Protein AF-A0A8B9S0R3-F1 (afdb_monomer)

InterPro domains:
  IPR017892 Protein kinase, C-terminal [PF00433] (10-46)

Radius of gyration: 18.56 Å; Cα contacts (8 Å, |Δi|>4): 4; chains: 1; bounding box: 44×29×36 Å

Foldseek 3Di:
DDDDDDDPPDCVVPDPVVV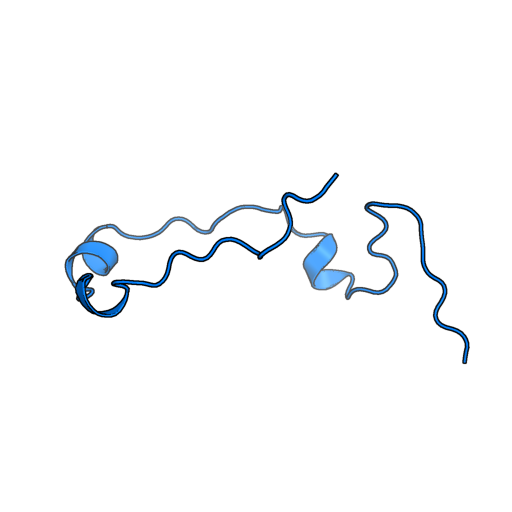VDDPDDDDDDVVVVVPDDCVVCVPVDDDDPDPDD

Organism: NCBI:txid211598

Secondary structure (DSSP, 8-state):
----PPPTT--TTS-HHHHSS--PPPP--HHHHHHS-GGGGTT-----S----

pLDDT: mean 84.64, std 13.9, range [47.88, 97.62]

Solvent-accessible surface area (backbone atoms only — not comparable to full-atom values): 4037 Å² total; per-residue (Å²): 135,85,85,82,85,66,65,94,89,64,59,87,91,51,66,64,79,72,72,69,51,79,99,68,81,80,87,76,62,66,70,60,60,73,70,52,71,68,74,81,56,67,81,67,83,81,76,80,94,76,87,71,134

Structure (mmCIF, N/CA/C/O backbone):
data_AF-A0A8B9S0R3-F1
#
_entry.id   AF-A0A8B9S0R3-F1
#
loop_
_atom_site.group_PDB
_atom_site.id
_atom_site.type_symbol
_atom_site.label_atom_id
_atom_site.label_alt_id
_atom_site.label_comp_id
_atom_site.label_asym_id
_atom_site.label_entity_id
_atom_site.label_seq_id
_atom_site.pdbx_PDB_ins_code
_atom_site.Cartn_x
_atom_site.Cartn_y
_atom_site.Cartn_z
_atom_site.occupancy
_atom_site.B_iso_or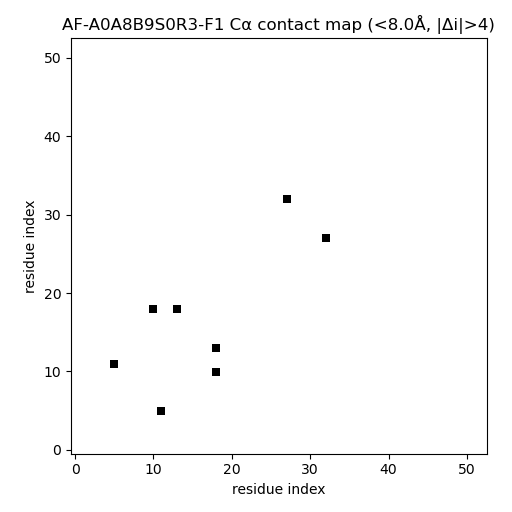_equiv
_atom_site.auth_seq_id
_atom_site.auth_comp_id
_atom_site.auth_asym_id
_atom_site.auth_atom_id
_atom_site.pdbx_PDB_model_num
ATOM 1 N N . SER A 1 1 ? 28.953 -10.941 -17.105 1.00 47.88 1 SER A N 1
ATOM 2 C CA . SER A 1 1 ? 27.878 -10.281 -17.868 1.00 47.88 1 SER A CA 1
ATOM 3 C C . SER A 1 1 ? 27.648 -8.910 -17.271 1.00 47.88 1 SER A C 1
ATOM 5 O O . SER A 1 1 ? 27.403 -8.836 -16.076 1.00 47.88 1 SER A O 1
ATOM 7 N N . PHE A 1 2 ? 27.823 -7.839 -18.043 1.00 59.78 2 PHE A N 1
ATOM 8 C CA . PHE A 1 2 ? 27.613 -6.470 -17.563 1.00 59.78 2 PHE A CA 1
ATOM 9 C C . PHE A 1 2 ? 26.113 -6.157 -17.596 1.00 59.78 2 PHE A C 1
ATOM 11 O O . PHE A 1 2 ? 25.490 -6.324 -18.643 1.00 59.78 2 PHE A O 1
ATOM 18 N N . GLN A 1 3 ? 25.524 -5.745 -16.471 1.00 59.47 3 GLN A N 1
ATOM 19 C CA . GLN A 1 3 ? 24.156 -5.222 -16.472 1.00 59.47 3 GLN A CA 1
ATOM 20 C C . GLN A 1 3 ? 24.154 -3.865 -17.177 1.00 59.47 3 GLN A C 1
ATOM 22 O O . GLN A 1 3 ? 24.873 -2.945 -16.788 1.00 59.47 3 GLN A O 1
ATOM 27 N N . LYS A 1 4 ? 23.367 -3.758 -18.247 1.00 68.06 4 LYS A N 1
ATOM 28 C CA . LYS A 1 4 ? 23.152 -2.510 -18.972 1.00 68.06 4 LYS A CA 1
ATOM 29 C C . LYS A 1 4 ? 22.098 -1.704 -18.213 1.00 68.06 4 LYS A C 1
ATOM 31 O O . LYS A 1 4 ? 20.929 -2.083 -18.191 1.00 68.06 4 LYS A O 1
ATOM 36 N N . VAL A 1 5 ? 22.522 -0.614 -17.579 1.00 64.31 5 VAL A N 1
ATOM 37 C CA . VAL A 1 5 ? 21.605 0.365 -16.986 1.00 64.31 5 VAL A CA 1
ATOM 38 C C . VAL A 1 5 ? 21.045 1.215 -18.122 1.00 64.31 5 VAL A C 1
ATOM 40 O O . VAL A 1 5 ? 21.799 1.798 -18.901 1.00 64.31 5 VAL A O 1
ATOM 43 N N . GLN A 1 6 ? 19.726 1.198 -18.260 1.00 65.00 6 GLN A N 1
ATOM 44 C CA . GLN A 1 6 ? 18.981 1.894 -19.304 1.00 65.00 6 GLN A CA 1
ATOM 45 C C . GLN A 1 6 ? 18.441 3.238 -18.761 1.00 65.00 6 GLN A C 1
ATOM 47 O O . GLN A 1 6 ? 18.408 3.424 -17.541 1.00 65.00 6 GLN A O 1
ATOM 52 N N . PRO A 1 7 ? 18.064 4.198 -19.629 1.00 62.81 7 PRO A N 1
ATOM 53 C CA . PRO A 1 7 ? 17.525 5.500 -19.218 1.00 62.81 7 PRO A CA 1
ATOM 54 C C . PRO A 1 7 ? 16.277 5.401 -18.323 1.00 62.81 7 PRO A C 1
ATOM 56 O O . PRO A 1 7 ? 15.585 4.386 -18.301 1.00 62.81 7 PRO A O 1
ATOM 59 N N . PHE A 1 8 ? 15.989 6.479 -17.583 1.00 65.50 8 PHE A N 1
ATOM 60 C CA . PHE A 1 8 ? 14.875 6.544 -16.631 1.00 65.50 8 PHE A CA 1
ATOM 61 C C . PHE A 1 8 ? 13.543 6.160 -17.294 1.00 65.50 8 PHE A C 1
ATOM 63 O O . PHE A 1 8 ? 13.144 6.766 -18.287 1.00 65.50 8 PHE A O 1
ATOM 70 N N . GLY A 1 9 ? 12.868 5.153 -16.736 1.00 65.94 9 GLY A N 1
ATOM 71 C CA . GLY A 1 9 ? 11.604 4.625 -17.255 1.00 65.94 9 GLY A CA 1
ATOM 72 C C . GLY A 1 9 ? 11.742 3.466 -18.246 1.00 65.94 9 GLY A C 1
ATOM 73 O O . GLY A 1 9 ? 10.726 2.905 -18.645 1.00 65.94 9 GLY A O 1
ATOM 74 N N . ASP A 1 10 ? 12.960 3.066 -18.623 1.00 76.88 10 ASP A N 1
ATOM 75 C CA . ASP A 1 10 ? 13.156 1.840 -19.392 1.00 76.88 10 ASP A CA 1
ATOM 76 C C . ASP A 1 10 ? 13.054 0.608 -18.478 1.00 76.88 10 ASP A C 1
ATOM 78 O O . ASP A 1 10 ? 13.836 0.416 -17.542 1.00 76.88 10 ASP A O 1
ATOM 82 N N . VAL A 1 11 ? 12.081 -0.245 -18.787 1.00 80.94 11 VAL A N 1
ATOM 83 C CA . VAL A 1 11 ? 11.756 -1.464 -18.047 1.00 80.94 11 VAL A CA 1
ATOM 84 C C . VAL A 1 11 ? 12.234 -2.743 -18.742 1.00 80.94 11 VAL A C 1
ATOM 86 O O . VAL A 1 11 ? 11.855 -3.838 -18.349 1.00 80.94 11 VAL A O 1
ATOM 89 N N . ASN A 1 12 ? 13.111 -2.647 -19.743 1.00 82.81 12 ASN A N 1
ATOM 90 C CA . ASN A 1 12 ? 13.600 -3.785 -20.535 1.00 82.81 12 ASN A CA 1
ATOM 91 C C . ASN A 1 12 ? 14.325 -4.881 -19.725 1.00 82.81 12 ASN A C 1
ATOM 93 O O . ASN A 1 12 ? 14.540 -5.975 -20.242 1.00 82.81 12 ASN A O 1
ATOM 97 N N . ASN A 1 13 ? 14.727 -4.593 -18.483 1.00 83.62 13 ASN A N 1
ATOM 98 C CA . ASN A 1 13 ? 15.318 -5.571 -17.562 1.00 83.62 13 ASN A CA 1
ATOM 99 C C . ASN A 1 13 ? 14.273 -6.274 -16.666 1.00 83.62 13 ASN A C 1
ATOM 101 O O . ASN A 1 13 ? 14.649 -7.130 -15.866 1.00 83.62 13 ASN A O 1
ATOM 105 N N . PHE A 1 14 ? 12.996 -5.904 -16.769 1.00 85.38 14 PHE A N 1
ATOM 106 C CA . PHE A 1 14 ? 11.874 -6.488 -16.035 1.00 85.38 14 PHE A CA 1
ATOM 107 C C . PHE A 1 14 ? 11.068 -7.419 -16.945 1.00 85.38 14 PHE A C 1
ATOM 109 O O . PHE A 1 14 ? 11.138 -7.327 -18.172 1.00 85.38 14 PHE A O 1
ATOM 116 N N . ASP A 1 15 ? 10.301 -8.325 -16.340 1.00 89.88 15 ASP A N 1
ATOM 117 C CA . ASP A 1 15 ? 9.419 -9.219 -17.087 1.00 89.88 15 ASP A CA 1
ATOM 118 C C . ASP A 1 15 ? 8.362 -8.411 -17.864 1.00 89.88 15 ASP A C 1
ATOM 120 O O . ASP A 1 15 ? 7.766 -7.454 -17.352 1.00 89.88 15 ASP A O 1
ATOM 124 N N . GLN A 1 16 ? 8.151 -8.780 -19.126 1.00 89.56 16 GLN A N 1
ATOM 125 C CA . GLN A 1 16 ? 7.213 -8.080 -19.995 1.00 89.56 16 GLN A CA 1
ATOM 126 C C . GLN A 1 16 ? 5.761 -8.320 -19.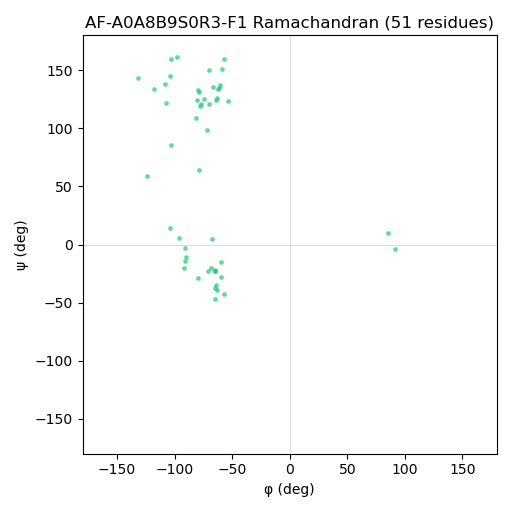592 1.00 89.56 16 GLN A C 1
ATOM 128 O O . GLN A 1 16 ? 4.922 -7.471 -19.888 1.00 89.56 16 GLN A O 1
ATOM 133 N N . ASP A 1 17 ? 5.470 -9.412 -18.887 1.00 92.31 17 ASP A N 1
ATOM 134 C CA . ASP A 1 17 ? 4.117 -9.698 -18.416 1.00 92.31 17 ASP A CA 1
ATOM 135 C C . ASP A 1 17 ? 3.642 -8.617 -17.427 1.00 92.31 17 ASP A C 1
ATOM 137 O O . ASP A 1 17 ? 2.529 -8.122 -17.562 1.00 92.31 17 ASP A O 1
ATOM 141 N N . PHE A 1 18 ? 4.513 -8.117 -16.539 1.00 88.94 18 PHE A N 1
ATOM 142 C CA . PHE A 1 18 ? 4.151 -7.051 -15.588 1.00 88.94 18 PHE A CA 1
ATOM 143 C C . PHE A 1 18 ? 4.154 -5.640 -16.189 1.00 88.94 18 PHE A C 1
ATOM 145 O O . PHE A 1 18 ? 3.453 -4.757 -15.708 1.00 88.94 18 PHE A O 1
ATOM 152 N N . THR A 1 19 ? 4.971 -5.388 -17.211 1.00 90.00 19 THR A N 1
ATOM 153 C CA . THR A 1 19 ? 5.167 -4.029 -17.761 1.00 90.00 19 THR A CA 1
ATOM 154 C C . THR A 1 19 ? 4.191 -3.673 -18.880 1.00 90.00 19 THR A C 1
ATOM 156 O O . THR A 1 19 ? 4.128 -2.516 -19.296 1.00 90.00 19 THR A O 1
ATOM 159 N N . ARG A 1 20 ? 3.436 -4.657 -19.380 1.00 89.50 20 ARG A N 1
ATOM 160 C CA . ARG A 1 20 ? 2.390 -4.473 -20.395 1.00 89.50 20 ARG A CA 1
ATOM 161 C C . ARG A 1 20 ? 1.001 -4.238 -19.805 1.00 89.50 20 ARG A C 1
ATOM 163 O O . ARG A 1 20 ? 0.136 -3.743 -20.524 1.00 89.50 20 ARG A O 1
ATOM 170 N N . GLU A 1 21 ? 0.775 -4.622 -18.552 1.00 89.62 21 GLU A N 1
ATOM 171 C CA . GLU A 1 21 ? -0.488 -4.369 -17.858 1.00 89.62 21 GLU A CA 1
ATOM 172 C C . GLU A 1 21 ? -0.650 -2.874 -17.542 1.00 89.62 21 GLU A C 1
ATOM 174 O O . GLU A 1 21 ? 0.330 -2.148 -17.357 1.00 89.62 21 GLU A O 1
ATOM 179 N N . GLU A 1 22 ? -1.896 -2.388 -17.489 1.00 90.50 22 GLU A N 1
ATOM 180 C CA . GLU A 1 22 ? -2.140 -1.017 -17.039 1.00 90.50 22 GLU A CA 1
ATOM 181 C C . GLU A 1 22 ? -1.784 -0.885 -15.548 1.00 90.50 22 GLU A C 1
ATOM 183 O O . GLU A 1 22 ? -2.185 -1.737 -14.751 1.00 90.50 22 GLU A O 1
ATOM 188 N N . PRO A 1 23 ? -1.082 0.187 -15.128 1.00 92.38 23 PRO A N 1
ATOM 189 C CA . PRO A 1 23 ? -0.661 0.378 -13.741 1.00 92.38 23 PRO A CA 1
ATOM 190 C C . PRO A 1 23 ? -1.829 0.880 -12.879 1.00 92.38 23 PRO A C 1
ATOM 192 O O . PRO A 1 23 ? -1.825 2.005 -12.374 1.00 92.38 23 PRO A O 1
ATOM 195 N N . VAL A 1 24 ? -2.861 0.053 -12.739 1.00 94.69 24 VAL A N 1
ATOM 196 C CA . VAL A 1 24 ? -4.079 0.355 -11.987 1.00 94.69 24 VAL A CA 1
ATOM 197 C C . VAL A 1 24 ? -4.079 -0.364 -10.645 1.00 94.69 24 VAL A C 1
ATOM 199 O O . VAL A 1 24 ? -3.619 -1.496 -10.510 1.00 94.69 24 VAL A O 1
ATOM 202 N N . LEU A 1 25 ? -4.637 0.293 -9.630 1.00 94.06 25 LEU A N 1
ATOM 203 C CA . LEU A 1 25 ? -4.934 -0.375 -8.370 1.00 94.06 25 LEU A CA 1
ATOM 204 C C . LEU A 1 25 ? -6.221 -1.180 -8.532 1.00 94.06 25 LEU A C 1
ATOM 206 O O . LEU A 1 25 ? -7.237 -0.660 -8.996 1.00 94.06 25 LEU A O 1
ATOM 210 N N . THR A 1 26 ? -6.186 -2.442 -8.113 1.00 93.56 26 THR A N 1
ATOM 211 C CA . THR A 1 26 ? -7.403 -3.253 -8.027 1.00 93.56 26 THR A CA 1
ATOM 212 C C . THR A 1 26 ? -8.356 -2.610 -7.016 1.00 93.56 26 THR A C 1
ATOM 214 O O . THR A 1 26 ? -7.933 -2.221 -5.926 1.00 93.56 26 THR A O 1
ATOM 217 N N . LEU A 1 27 ? -9.639 -2.490 -7.371 1.00 93.00 27 LEU A N 1
ATOM 218 C CA . LEU A 1 27 ? -10.658 -1.961 -6.462 1.00 93.00 27 LEU A CA 1
ATOM 219 C C . LEU A 1 27 ? -10.755 -2.838 -5.208 1.00 93.00 27 LEU A C 1
ATOM 221 O O . LEU A 1 27 ? -10.766 -4.065 -5.304 1.00 93.00 27 LEU A O 1
ATOM 225 N N . VAL A 1 28 ? -10.857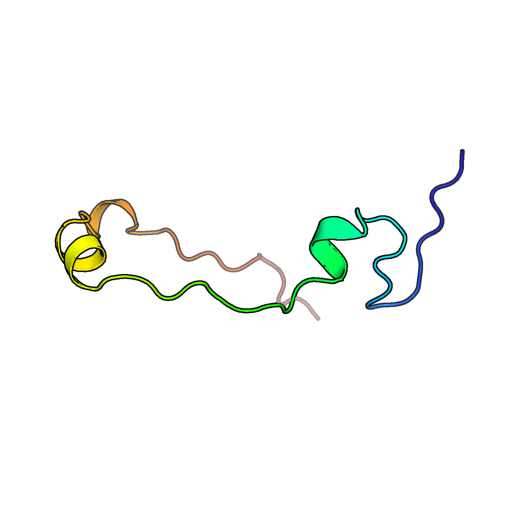 -2.205 -4.040 1.00 93.38 28 VAL A N 1
ATOM 226 C CA . VAL A 1 28 ? -10.949 -2.908 -2.755 1.00 93.38 28 VAL A CA 1
ATOM 227 C C . VAL A 1 28 ? -12.362 -2.791 -2.194 1.00 93.38 28 VAL A C 1
ATOM 229 O O . VAL A 1 28 ? -12.974 -1.726 -2.246 1.00 93.38 28 VAL A O 1
ATOM 232 N N . ASP A 1 29 ? -12.869 -3.891 -1.641 1.00 96.00 29 ASP A N 1
ATOM 233 C CA . ASP A 1 29 ? -14.151 -3.928 -0.941 1.00 96.00 29 ASP A CA 1
ATOM 234 C C . ASP A 1 29 ? -14.033 -3.259 0.442 1.00 96.00 29 ASP A C 1
ATOM 236 O O . ASP A 1 29 ? -13.214 -3.647 1.280 1.00 96.00 29 ASP A O 1
ATOM 240 N N . GLU A 1 30 ? -14.881 -2.266 0.711 1.00 94.94 30 GLU A N 1
ATOM 241 C CA . GLU A 1 30 ? -14.907 -1.557 1.994 1.00 94.94 30 GLU A CA 1
ATOM 242 C C . GLU A 1 30 ? -15.198 -2.463 3.194 1.00 94.94 30 GLU A C 1
ATOM 244 O O . GLU A 1 30 ? -14.806 -2.144 4.320 1.00 94.94 30 GLU A O 1
ATOM 249 N N . THR A 1 31 ? -15.922 -3.563 2.993 1.00 95.81 31 THR A N 1
ATOM 250 C CA . THR A 1 31 ? -16.236 -4.510 4.067 1.00 95.81 31 THR A CA 1
ATOM 251 C C . THR A 1 31 ? -14.972 -5.183 4.589 1.00 95.81 31 THR A C 1
ATOM 253 O O . THR A 1 31 ? -14.829 -5.331 5.802 1.00 95.81 31 THR A O 1
ATOM 256 N N . ILE A 1 32 ? -14.022 -5.482 3.698 1.00 94.06 32 ILE A N 1
ATOM 257 C CA . ILE A 1 32 ? -12.706 -6.024 4.045 1.00 94.06 32 ILE A CA 1
ATOM 258 C C . ILE A 1 32 ? -11.924 -4.984 4.849 1.00 94.06 32 ILE A C 1
ATOM 2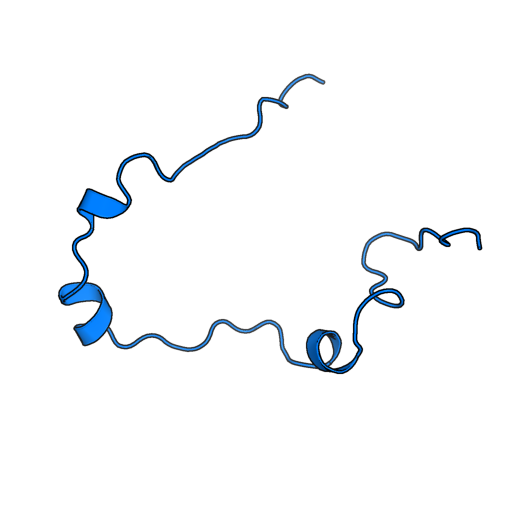60 O O . ILE A 1 32 ? -11.413 -5.295 5.922 1.00 94.06 32 ILE A O 1
ATOM 264 N N . ILE A 1 33 ? -11.899 -3.726 4.394 1.00 93.75 33 ILE A N 1
ATOM 265 C CA . ILE A 1 33 ? -11.192 -2.637 5.090 1.00 93.75 33 ILE A CA 1
ATOM 266 C C . ILE A 1 33 ? -11.690 -2.466 6.531 1.00 93.75 33 ILE A C 1
ATOM 268 O O . ILE A 1 33 ? -10.886 -2.317 7.451 1.00 93.75 33 ILE A O 1
ATOM 272 N N . LYS A 1 34 ? -13.009 -2.534 6.743 1.00 96.19 34 LYS A N 1
ATOM 273 C CA . LYS A 1 34 ? -13.644 -2.372 8.064 1.00 96.19 34 LYS A CA 1
ATOM 274 C C . LYS A 1 34 ? -13.347 -3.523 9.033 1.00 96.19 34 LYS A C 1
ATOM 276 O O . LYS A 1 34 ? -13.506 -3.338 10.235 1.00 96.19 34 LYS A O 1
ATOM 281 N N . GLN A 1 35 ? -12.942 -4.693 8.535 1.00 97.06 35 GLN A N 1
ATOM 282 C CA . GLN A 1 35 ? -12.612 -5.867 9.354 1.00 97.06 35 GLN A CA 1
ATOM 283 C C . GLN A 1 35 ? -11.132 -5.934 9.755 1.00 97.06 35 GLN A C 1
ATOM 285 O O . GLN A 1 35 ? -10.778 -6.700 10.650 1.00 97.06 35 GLN A O 1
ATOM 290 N N . ILE A 1 36 ? -10.269 -5.141 9.118 1.00 97.00 36 ILE A N 1
ATOM 291 C CA . ILE A 1 36 ? -8.833 -5.108 9.407 1.00 97.00 36 ILE A CA 1
ATOM 292 C C . ILE A 1 36 ? -8.568 -4.264 10.660 1.00 97.00 36 ILE A C 1
ATOM 294 O O . ILE A 1 36 ? -9.036 -3.130 10.775 1.00 97.00 36 ILE A O 1
ATOM 298 N N . ASN A 1 37 ? -7.755 -4.791 11.576 1.00 97.38 37 ASN A N 1
ATOM 299 C CA . ASN A 1 37 ? -7.279 -4.060 12.745 1.00 97.38 37 ASN A CA 1
ATOM 300 C C . ASN A 1 37 ? -6.240 -2.996 12.344 1.00 97.38 37 ASN A C 1
ATOM 302 O O . ASN A 1 37 ? -5.060 -3.291 12.175 1.00 97.38 37 ASN A O 1
ATOM 306 N N . GLN A 1 38 ? -6.676 -1.743 12.208 1.00 96.31 38 GLN A N 1
ATOM 307 C CA . GLN A 1 38 ? -5.819 -0.647 11.737 1.00 96.31 38 GLN A CA 1
ATOM 308 C C . GLN A 1 38 ? -4.658 -0.313 12.689 1.00 96.31 38 GLN A C 1
ATOM 310 O O . GLN A 1 38 ? -3.639 0.213 12.245 1.00 96.31 38 GLN A O 1
ATOM 315 N N . GLU A 1 39 ? -4.763 -0.652 13.978 1.00 97.62 39 GLU A N 1
ATOM 316 C CA . GLU A 1 39 ? -3.684 -0.409 14.945 1.00 97.62 39 GLU A CA 1
ATOM 317 C C . GLU A 1 39 ? -2.417 -1.223 14.634 1.00 97.62 39 GLU A C 1
ATOM 319 O O . GLU A 1 39 ? -1.322 -0.801 15.002 1.00 97.62 39 GLU A O 1
ATOM 324 N N . GLU A 1 40 ? -2.524 -2.342 13.906 1.00 97.56 40 GLU A N 1
ATOM 325 C CA . GLU A 1 40 ? -1.362 -3.141 13.475 1.00 97.56 40 GLU A CA 1
ATOM 326 C C . GLU A 1 40 ? -0.449 -2.389 12.500 1.00 97.56 40 GLU A C 1
ATOM 328 O O . GLU A 1 40 ? 0.739 -2.687 12.409 1.00 97.56 40 GLU A O 1
ATOM 333 N N . PHE A 1 41 ? -0.977 -1.374 11.816 1.00 96.75 41 PHE A N 1
ATOM 334 C CA . PHE A 1 41 ? -0.228 -0.544 10.871 1.00 96.75 41 PHE A CA 1
ATOM 335 C C . PHE A 1 41 ? 0.295 0.750 11.508 1.00 96.75 41 PHE A C 1
ATOM 337 O O . PHE A 1 41 ? 0.860 1.613 10.827 1.00 96.75 41 PHE A O 1
ATOM 344 N N . LYS A 1 42 ? 0.132 0.924 12.823 1.00 97.00 42 LYS A N 1
ATOM 345 C CA . LYS A 1 42 ? 0.648 2.098 13.526 1.00 97.00 42 LYS A CA 1
ATOM 346 C C . LYS A 1 42 ? 2.175 2.137 13.443 1.00 97.00 42 LYS A C 1
ATOM 348 O O . LYS A 1 42 ? 2.857 1.199 13.837 1.00 97.00 42 LYS A O 1
ATOM 353 N N . GLY A 1 43 ? 2.710 3.260 12.965 1.00 96.31 43 GLY A N 1
ATOM 354 C CA . GLY A 1 43 ? 4.151 3.426 12.743 1.00 96.31 43 GLY A CA 1
ATOM 355 C C . GLY A 1 43 ? 4.652 2.901 11.393 1.00 96.31 43 GLY A C 1
ATOM 356 O O . GLY A 1 43 ? 5.859 2.867 11.188 1.00 96.31 43 GLY A O 1
ATOM 357 N N . PHE A 1 44 ? 3.756 2.530 10.469 1.00 97.06 44 PHE A N 1
ATOM 358 C CA . PHE A 1 44 ? 4.126 2.100 9.114 1.00 97.06 44 PHE A CA 1
ATOM 359 C C . PHE A 1 44 ? 4.790 3.209 8.282 1.00 97.06 44 PHE A C 1
ATOM 361 O O . PHE A 1 44 ? 5.675 2.936 7.475 1.00 97.06 44 PHE A O 1
ATOM 368 N N . SER A 1 45 ? 4.367 4.463 8.465 1.00 95.06 45 SER A N 1
ATOM 369 C CA . SER A 1 45 ? 4.898 5.591 7.699 1.00 95.06 45 SER A CA 1
ATOM 370 C C . SER A 1 45 ? 6.383 5.819 7.987 1.00 95.06 45 SER A C 1
ATOM 372 O O . SER A 1 45 ? 6.770 6.069 9.127 1.00 95.06 45 SER A O 1
ATOM 374 N N . TYR A 1 46 ? 7.192 5.811 6.929 1.00 93.00 46 TYR A N 1
ATOM 375 C CA . TYR A 1 46 ? 8.627 6.070 6.964 1.00 93.00 46 TYR A CA 1
ATOM 376 C C . TYR A 1 46 ? 9.000 7.079 5.874 1.00 93.00 46 TYR A C 1
ATOM 378 O O . TYR A 1 46 ? 8.460 7.041 4.769 1.00 93.00 46 TYR A O 1
ATOM 386 N N . PHE A 1 47 ? 9.946 7.960 6.184 1.00 89.38 47 PHE A N 1
ATOM 387 C CA . PHE A 1 47 ? 10.608 8.829 5.217 1.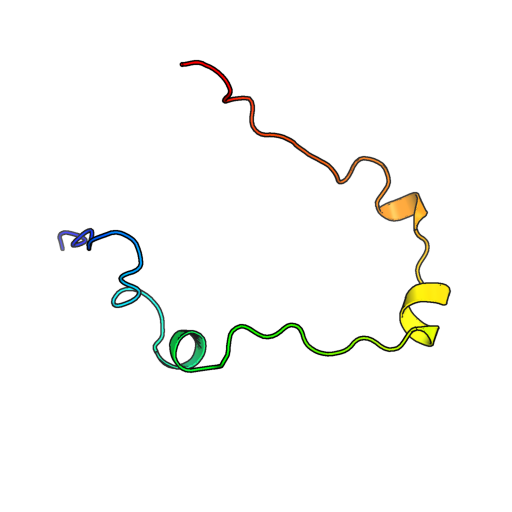00 89.38 47 PHE A CA 1
ATOM 388 C C . PHE A 1 47 ? 12.091 8.465 5.219 1.00 89.38 47 PHE A C 1
ATOM 390 O O . PHE A 1 47 ? 12.673 8.306 6.292 1.00 89.38 47 PHE A O 1
ATOM 397 N N . GLY A 1 48 ? 12.690 8.316 4.035 1.00 8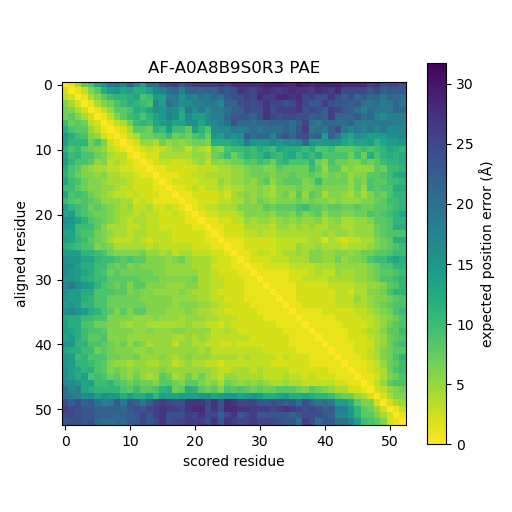6.69 48 GLY A N 1
ATOM 398 C CA . GLY A 1 48 ? 14.135 8.122 3.921 1.00 86.69 48 GLY A CA 1
ATOM 399 C C . GLY A 1 48 ? 14.894 9.293 4.546 1.00 86.69 48 GLY A C 1
ATOM 400 O O . GLY A 1 48 ? 14.400 10.418 4.550 1.00 86.69 48 GLY A O 1
ATOM 401 N N . GLU A 1 49 ? 16.104 9.045 5.046 1.00 83.56 49 GLU A N 1
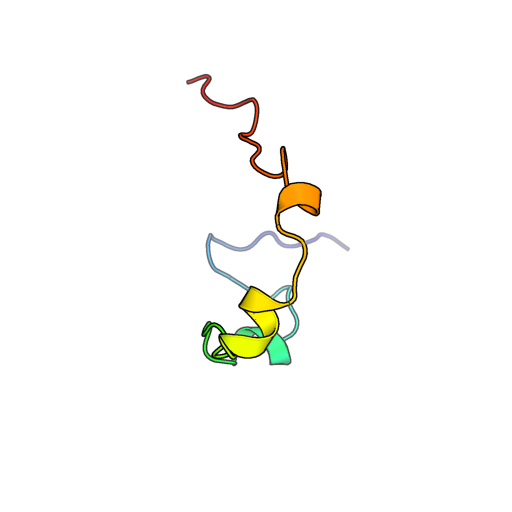ATOM 402 C CA . GLU A 1 49 ? 16.949 10.071 5.686 1.00 83.56 49 GLU A CA 1
ATOM 403 C C . GLU A 1 49 ? 17.453 11.165 4.714 1.00 83.56 49 GLU A C 1
ATOM 405 O O . GLU A 1 49 ? 18.210 12.052 5.102 1.00 83.56 49 GLU A O 1
ATOM 410 N N . GLU A 1 50 ? 17.024 11.147 3.452 1.00 69.88 50 GLU A N 1
ATOM 411 C CA . GLU A 1 50 ? 17.564 11.985 2.389 1.00 69.88 50 GLU A CA 1
ATOM 412 C C . GLU A 1 50 ? 16.636 13.162 2.053 1.00 69.88 50 GLU A C 1
ATOM 414 O O . GLU A 1 50 ? 15.828 13.140 1.126 1.00 69.88 50 GLU A O 1
ATOM 419 N N . LEU A 1 51 ? 16.800 14.234 2.824 1.00 63.03 51 LEU A N 1
ATOM 420 C CA . LEU A 1 51 ? 16.686 15.602 2.316 1.00 63.03 51 LEU A CA 1
ATOM 421 C C . LEU A 1 51 ? 17.997 16.327 2.637 1.00 63.03 51 LEU A C 1
ATOM 423 O O . LEU A 1 51 ? 18.011 17.309 3.378 1.00 63.03 51 LEU A O 1
ATOM 427 N N . LEU A 1 52 ? 19.118 15.809 2.132 1.00 55.50 52 LEU A N 1
ATOM 428 C CA . LEU A 1 52 ? 20.370 16.560 2.105 1.00 55.50 52 LEU A CA 1
ATOM 429 C C . LEU A 1 52 ? 20.646 16.976 0.650 1.00 55.50 52 LEU A C 1
ATOM 431 O O . LEU A 1 52 ? 20.650 16.102 -0.215 1.00 55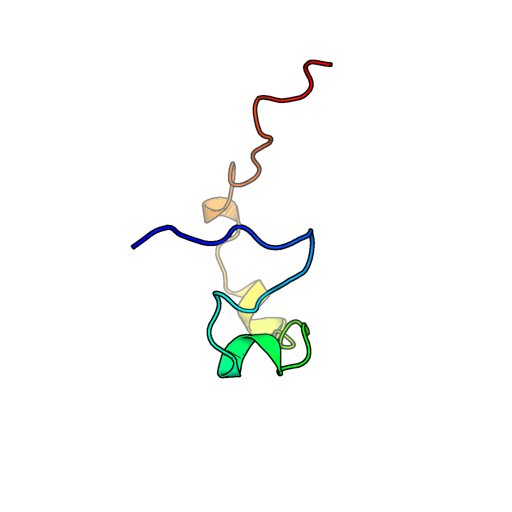.50 52 LEU A O 1
ATOM 435 N N . PRO A 1 53 ? 20.771 18.290 0.374 1.00 59.47 53 PRO A N 1
ATOM 436 C CA . PRO A 1 53 ? 21.030 18.817 -0.965 1.00 59.47 53 PRO A CA 1
ATOM 437 C C . PRO A 1 53 ? 22.414 18.446 -1.506 1.00 59.47 53 PRO A C 1
ATOM 439 O O . PRO A 1 53 ? 23.336 18.214 -0.689 1.00 59.47 53 PRO A O 1
#

Mean predicted aligned error: 8.79 Å

Sequence (53 aa):
SFQKVQPFGDVNNFDQDFTREEPVLTLVDETIIKQINQEEFKGFSYFGEELLP